Protein AF-A0AAW6YQ05-F1 (afdb_monomer_lite)

Structure (mmCIF, N/CA/C/O backbone):
data_AF-A0AAW6YQ05-F1
#
_entry.id   AF-A0AAW6YQ05-F1
#
loop_
_atom_site.group_PDB
_atom_site.id
_atom_site.type_symbol
_atom_site.label_atom_id
_atom_site.label_alt_id
_atom_site.label_comp_id
_atom_site.label_asym_id
_atom_site.label_entity_id
_atom_site.label_seq_id
_atom_site.pdbx_PDB_ins_code
_atom_site.Cartn_x
_atom_site.Cartn_y
_atom_site.Cartn_z
_atom_site.occupancy
_atom_site.B_iso_or_equiv
_atom_site.auth_seq_id
_atom_site.auth_comp_id
_atom_site.auth_asym_id
_atom_site.auth_atom_id
_atom_site.pdbx_PDB_model_num
ATOM 1 N N . PHE A 1 1 ? -6.357 -9.354 -2.369 1.00 80.81 1 PHE A N 1
ATOM 2 C CA . PHE A 1 1 ? -6.351 -7.966 -2.880 1.00 80.81 1 PHE A CA 1
ATOM 3 C C . PHE A 1 1 ? -7.453 -7.143 -2.221 1.00 80.81 1 PHE A C 1
ATOM 5 O O . PHE A 1 1 ? -7.134 -6.185 -1.531 1.00 80.81 1 PHE A O 1
ATOM 12 N N . GLU A 1 2 ? -8.723 -7.542 -2.347 1.00 87.06 2 GLU A N 1
ATOM 13 C CA . GLU A 1 2 ? -9.867 -6.803 -1.779 1.00 87.06 2 GLU A CA 1
ATOM 14 C C . GLU A 1 2 ? -9.802 -6.619 -0.257 1.00 87.06 2 GLU A C 1
ATOM 16 O O . GLU A 1 2 ? -10.068 -5.530 0.240 1.00 87.06 2 GLU A O 1
ATOM 21 N N . GLU A 1 3 ? -9.374 -7.643 0.481 1.00 87.62 3 GLU A N 1
ATOM 22 C CA . GLU A 1 3 ? -9.261 -7.582 1.943 1.00 87.62 3 GLU A CA 1
ATOM 23 C C . GLU A 1 3 ? -8.194 -6.573 2.411 1.00 87.62 3 GLU A C 1
ATOM 25 O O . GLU A 1 3 ? -8.462 -5.709 3.246 1.00 87.62 3 GLU A O 1
ATOM 30 N N . MET A 1 4 ? -7.008 -6.601 1.790 1.00 88.06 4 MET A N 1
ATOM 31 C CA . MET A 1 4 ? -5.942 -5.617 2.028 1.00 88.06 4 MET A CA 1
ATOM 32 C C . MET A 1 4 ? -6.423 -4.201 1.704 1.00 88.06 4 MET A C 1
ATOM 34 O O . MET A 1 4 ? -6.180 -3.258 2.455 1.00 88.06 4 MET A O 1
ATOM 38 N N . LEU A 1 5 ? -7.160 -4.048 0.603 1.00 90.31 5 LEU A N 1
ATOM 39 C CA . LEU A 1 5 ? -7.729 -2.771 0.207 1.00 90.31 5 LEU A CA 1
ATOM 40 C C . LEU A 1 5 ? -8.801 -2.278 1.192 1.00 90.31 5 LEU A C 1
ATOM 42 O O . LEU A 1 5 ? -8.853 -1.082 1.474 1.00 90.31 5 LEU A O 1
ATOM 46 N N . ALA A 1 6 ? -9.632 -3.164 1.743 1.00 90.56 6 ALA A N 1
ATOM 47 C CA . ALA A 1 6 ? -10.629 -2.824 2.758 1.00 90.56 6 ALA A CA 1
ATOM 48 C C . ALA A 1 6 ? -9.972 -2.337 4.060 1.00 90.56 6 ALA A C 1
ATOM 50 O O . ALA A 1 6 ? -10.394 -1.324 4.633 1.00 90.56 6 ALA A O 1
ATOM 51 N N . VAL A 1 7 ? -8.884 -2.989 4.483 1.00 90.88 7 VAL A N 1
ATOM 52 C CA . VAL A 1 7 ? -8.060 -2.524 5.607 1.00 90.88 7 VAL A CA 1
ATOM 53 C C . VAL A 1 7 ? -7.478 -1.142 5.320 1.00 90.88 7 VAL A C 1
ATOM 55 O O . VAL A 1 7 ? -7.617 -0.237 6.146 1.00 90.88 7 VAL A O 1
ATOM 58 N N . LEU A 1 8 ? -6.888 -0.937 4.137 1.00 90.12 8 LEU A N 1
ATOM 59 C CA . LEU A 1 8 ? -6.331 0.361 3.750 1.00 90.12 8 LEU A CA 1
ATOM 60 C C . LEU A 1 8 ? -7.400 1.451 3.686 1.00 90.12 8 LEU A C 1
ATOM 62 O O . LEU A 1 8 ? -7.160 2.545 4.186 1.00 90.12 8 LEU A O 1
ATOM 66 N N . LYS A 1 9 ? -8.584 1.169 3.130 1.00 90.44 9 LYS A N 1
ATOM 67 C CA . LYS A 1 9 ? -9.722 2.103 3.097 1.00 90.44 9 LYS A CA 1
ATOM 68 C C . LYS A 1 9 ? -10.138 2.495 4.518 1.00 90.44 9 LYS A C 1
ATOM 70 O O . LYS A 1 9 ? -10.283 3.684 4.797 1.00 90.44 9 LYS A O 1
ATOM 75 N N . THR A 1 10 ? -10.223 1.535 5.436 1.00 90.31 10 THR A N 1
ATOM 76 C CA . THR A 1 10 ? -10.565 1.783 6.848 1.00 90.31 10 THR A CA 1
ATOM 77 C C . THR A 1 10 ? -9.497 2.617 7.563 1.00 90.31 10 THR A C 1
ATOM 79 O O . THR A 1 10 ? -9.806 3.609 8.229 1.00 90.31 10 THR A O 1
ATOM 82 N N . ALA A 1 11 ? -8.219 2.262 7.408 1.00 88.88 11 ALA A N 1
ATOM 83 C CA . ALA A 1 11 ? -7.102 2.997 7.997 1.00 88.88 11 ALA A CA 1
ATOM 84 C C . ALA A 1 11 ? -6.980 4.413 7.417 1.00 88.88 11 ALA A C 1
ATOM 86 O O . ALA A 1 11 ? -6.744 5.379 8.146 1.00 88.88 11 ALA A O 1
ATOM 87 N N . TYR A 1 12 ? -7.196 4.549 6.110 1.00 87.25 12 TYR A N 1
ATOM 88 C CA . TYR A 1 12 ? -7.200 5.823 5.409 1.00 87.25 12 TYR A CA 1
ATOM 89 C C . TYR A 1 12 ? -8.334 6.727 5.894 1.00 87.25 12 TYR A C 1
ATOM 91 O O . TYR A 1 12 ? -8.081 7.886 6.215 1.00 87.25 12 TYR A O 1
ATOM 99 N N . GLN A 1 13 ? -9.556 6.201 6.029 1.00 86.06 13 GLN A N 1
ATOM 100 C CA . GLN A 1 13 ? -10.692 6.939 6.587 1.00 86.06 13 GLN A CA 1
ATOM 101 C C . GLN A 1 13 ? -10.403 7.435 8.004 1.00 86.06 13 GLN A C 1
ATOM 103 O O . GLN A 1 13 ? -10.647 8.600 8.293 1.00 86.06 13 GLN A O 1
ATOM 108 N N . ARG A 1 14 ? -9.811 6.604 8.872 1.00 85.69 14 ARG A N 1
ATOM 109 C CA . ARG A 1 14 ? -9.404 7.030 10.224 1.00 85.69 14 ARG A CA 1
ATOM 110 C C . ARG A 1 14 ? -8.351 8.139 10.191 1.00 85.69 14 ARG A C 1
ATOM 112 O O . ARG A 1 14 ? -8.460 9.109 10.936 1.00 85.69 14 ARG A O 1
ATOM 119 N N . LYS A 1 15 ? -7.353 8.024 9.309 1.00 82.31 15 LYS A N 1
ATOM 120 C CA . LYS A 1 15 ? -6.281 9.020 9.142 1.00 82.31 15 LYS A CA 1
ATOM 121 C C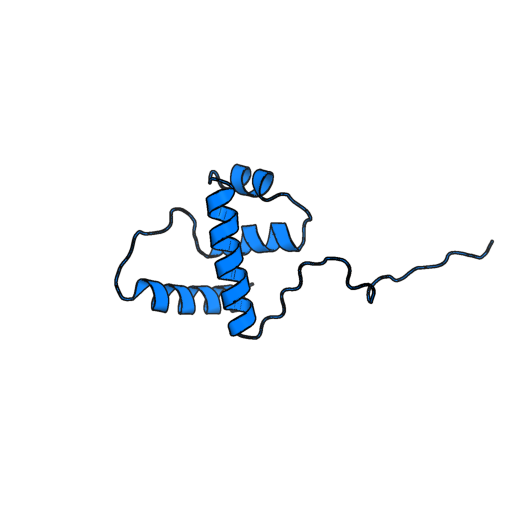 . LYS A 1 15 ? -6.799 10.351 8.584 1.00 82.31 15 LYS A C 1
ATOM 123 O O . LYS A 1 15 ? -6.332 11.406 8.999 1.00 82.31 15 LYS A O 1
ATOM 128 N N . HIS A 1 16 ? -7.772 10.298 7.675 1.00 80.56 16 HIS A N 1
ATOM 129 C CA . HIS A 1 16 ? -8.377 11.461 7.019 1.00 80.56 16 HIS A CA 1
ATOM 130 C C . HIS A 1 16 ? -9.703 11.919 7.644 1.00 80.56 16 HIS A C 1
ATOM 132 O O . HIS A 1 16 ? -10.310 12.861 7.140 1.00 80.56 16 HIS A O 1
ATOM 138 N N . ALA A 1 17 ? -10.128 11.334 8.767 1.00 76.69 17 ALA A N 1
ATOM 139 C CA . ALA A 1 17 ? -11.350 11.725 9.475 1.00 76.69 17 ALA A CA 1
ATOM 140 C C . ALA A 1 17 ? -11.334 13.198 9.921 1.00 76.69 17 ALA A C 1
ATOM 142 O O . ALA A 1 17 ? -12.381 13.825 10.033 1.00 76.69 17 ALA A O 1
ATOM 143 N N . LYS A 1 18 ? -10.142 13.769 10.141 1.00 72.38 18 LYS A N 1
ATOM 144 C CA . LYS A 1 18 ? -9.941 15.183 10.505 1.00 72.38 18 LYS A CA 1
ATOM 145 C C . LYS A 1 18 ? -9.780 16.119 9.295 1.00 72.38 18 LYS A C 1
ATOM 147 O O . LYS A 1 18 ? -9.449 17.286 9.471 1.00 72.38 18 LYS A O 1
ATOM 152 N N . GLY A 1 19 ? -10.014 15.618 8.082 1.00 66.62 19 GLY A N 1
ATOM 153 C CA . GLY A 1 19 ? -9.767 16.341 6.837 1.00 66.62 19 GLY A CA 1
ATOM 154 C C . GLY A 1 19 ? -8.301 16.285 6.397 1.00 66.62 19 GLY A C 1
ATOM 155 O O . GLY A 1 19 ? -7.385 16.072 7.190 1.00 66.62 19 GLY A O 1
ATOM 156 N N . GLY A 1 20 ? -8.072 16.434 5.093 1.00 69.44 20 GLY A N 1
ATOM 157 C CA . GLY A 1 20 ? -6.738 16.426 4.499 1.00 69.44 20 GLY A CA 1
ATOM 158 C C . GLY A 1 20 ? -6.784 16.491 2.975 1.00 69.44 20 GLY A C 1
ATOM 159 O O . GLY A 1 20 ? -7.846 16.368 2.367 1.00 69.44 20 GLY A O 1
ATOM 160 N N . ARG A 1 21 ? -5.618 16.677 2.350 1.00 66.69 21 ARG A N 1
ATOM 161 C CA . ARG A 1 21 ? -5.493 16.736 0.889 1.00 66.69 21 ARG A CA 1
ATOM 16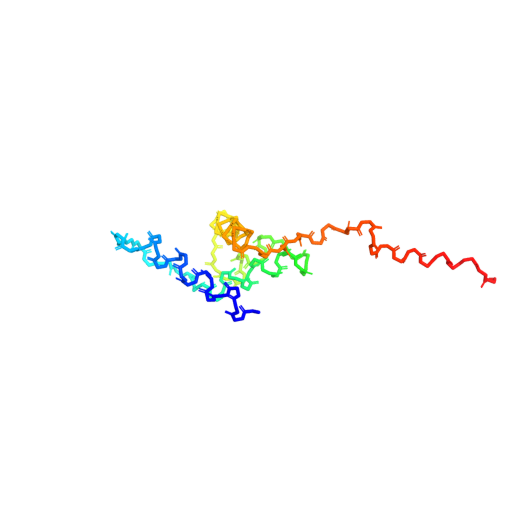2 C C . ARG A 1 21 ? -5.849 15.385 0.269 1.00 66.69 21 ARG A C 1
ATOM 164 O O . ARG A 1 21 ? -5.311 14.358 0.687 1.00 66.69 21 ARG A O 1
ATOM 171 N N . THR A 1 22 ? -6.706 15.402 -0.747 1.00 67.62 22 THR A N 1
ATOM 172 C CA . THR A 1 22 ? -7.003 14.217 -1.549 1.00 67.62 22 THR A CA 1
ATOM 173 C C . THR A 1 22 ? -5.727 13.751 -2.262 1.00 67.62 22 THR A C 1
ATOM 175 O O . THR A 1 22 ? -5.035 14.550 -2.904 1.00 67.62 22 THR A O 1
ATOM 178 N N . PRO A 1 23 ? -5.334 12.480 -2.106 1.00 69.44 23 PRO A N 1
ATOM 179 C CA . PRO A 1 23 ? -4.173 11.942 -2.780 1.00 69.44 23 PRO A CA 1
ATOM 180 C C . PRO A 1 23 ? -4.440 11.884 -4.283 1.00 69.44 23 PRO A C 1
ATOM 182 O O . PRO A 1 23 ? -5.531 11.534 -4.716 1.00 69.44 23 PRO A O 1
ATOM 185 N N . LYS A 1 24 ? -3.414 12.217 -5.073 1.00 71.94 24 LYS A N 1
ATOM 186 C CA . LYS A 1 24 ? -3.453 12.125 -6.541 1.00 71.94 24 LYS A CA 1
ATOM 187 C C . LYS A 1 24 ? -3.552 10.670 -7.032 1.00 71.94 24 LYS A C 1
ATOM 189 O O . LYS A 1 24 ? -3.998 10.440 -8.144 1.00 71.94 24 LYS A O 1
ATOM 194 N N . LEU A 1 25 ? -3.122 9.722 -6.198 1.00 79.62 25 LEU A N 1
ATOM 195 C CA . LEU A 1 25 ? -3.121 8.286 -6.460 1.00 79.62 25 LEU A CA 1
ATOM 196 C C . LEU A 1 25 ? -4.236 7.618 -5.650 1.00 79.62 25 LEU A C 1
ATOM 198 O O . LEU A 1 25 ? -4.370 7.911 -4.453 1.00 79.62 25 LEU A O 1
ATOM 202 N N . SER A 1 26 ? -5.003 6.728 -6.281 1.00 87.31 26 SER A N 1
ATOM 203 C CA . SER A 1 26 ? -6.020 5.941 -5.586 1.00 87.31 26 SER A CA 1
ATOM 204 C C . SER A 1 26 ? -5.371 4.961 -4.596 1.00 87.31 26 SER A C 1
ATOM 206 O O . SER A 1 26 ? -4.182 4.644 -4.685 1.00 87.31 26 SER A O 1
ATOM 208 N N . LEU A 1 27 ? -6.139 4.483 -3.612 1.00 87.81 27 LEU A N 1
ATOM 209 C CA . LEU A 1 27 ? -5.650 3.438 -2.700 1.00 87.81 27 LEU A CA 1
ATOM 210 C C . LEU A 1 27 ? -5.425 2.104 -3.427 1.00 87.81 27 LEU A C 1
ATOM 212 O O . LEU A 1 27 ? -4.568 1.333 -3.008 1.00 87.81 27 LEU A O 1
ATOM 216 N N . GLU A 1 28 ? -6.175 1.857 -4.503 1.00 90.38 28 GLU A N 1
ATOM 217 C CA . GLU A 1 28 ? -6.040 0.679 -5.366 1.00 90.38 28 GLU A CA 1
ATOM 218 C C . GLU A 1 28 ? -4.709 0.707 -6.119 1.00 90.38 28 GLU A C 1
ATOM 220 O O . GLU A 1 28 ? -3.923 -0.231 -5.995 1.00 90.38 28 GLU A O 1
ATOM 225 N N . ASP A 1 29 ? -4.406 1.817 -6.795 1.00 90.19 29 ASP A N 1
ATOM 226 C CA . ASP A 1 29 ? -3.140 2.003 -7.514 1.00 90.19 29 ASP A CA 1
ATOM 227 C C . ASP A 1 29 ? -1.946 1.982 -6.564 1.00 90.19 29 ASP A C 1
ATOM 229 O O . ASP A 1 29 ? -0.901 1.421 -6.877 1.00 90.19 29 ASP A O 1
ATOM 233 N N . LEU A 1 30 ? -2.103 2.560 -5.369 1.00 89.31 30 LEU A N 1
ATOM 234 C CA . LEU A 1 30 ? -1.055 2.526 -4.360 1.00 89.31 30 LEU A CA 1
ATOM 235 C C . LEU A 1 30 ? -0.766 1.095 -3.893 1.00 89.31 30 LEU A C 1
ATOM 237 O O . LEU A 1 30 ? 0.396 0.706 -3.820 1.00 89.31 30 LEU A O 1
ATOM 241 N N . LEU A 1 31 ? -1.808 0.316 -3.586 1.00 89.62 31 LEU A N 1
ATOM 242 C CA . LEU A 1 31 ? -1.655 -1.083 -3.194 1.00 89.62 31 LEU A CA 1
ATOM 243 C C . LEU A 1 31 ? -1.020 -1.897 -4.328 1.00 89.62 31 LEU A C 1
ATOM 245 O O . LEU A 1 31 ? -0.126 -2.699 -4.077 1.00 89.62 31 LEU A O 1
ATOM 249 N N . MET A 1 32 ? -1.441 -1.664 -5.571 1.00 89.94 32 MET A N 1
ATOM 250 C CA . MET A 1 32 ? -0.877 -2.317 -6.750 1.00 89.94 32 MET A CA 1
ATOM 251 C C . MET A 1 32 ? 0.610 -1.988 -6.932 1.00 89.94 32 MET A C 1
ATOM 253 O O . MET A 1 32 ? 1.412 -2.903 -7.092 1.00 89.94 32 MET A O 1
ATOM 257 N N . ALA A 1 33 ? 0.993 -0.715 -6.819 1.00 88.69 33 ALA A N 1
ATOM 258 C CA . ALA A 1 33 ? 2.382 -0.273 -6.904 1.00 88.69 33 ALA A CA 1
ATOM 259 C C . ALA A 1 33 ? 3.260 -0.906 -5.808 1.00 88.69 33 ALA A C 1
ATOM 261 O O . ALA A 1 33 ? 4.367 -1.373 -6.078 1.00 88.69 33 ALA A O 1
ATOM 262 N N . THR A 1 34 ? 2.758 -0.978 -4.571 1.00 86.94 34 THR A N 1
ATOM 263 C CA . THR A 1 34 ? 3.467 -1.640 -3.466 1.00 86.94 34 THR A CA 1
ATOM 264 C C . THR A 1 34 ? 3.610 -3.146 -3.710 1.00 86.94 34 THR A C 1
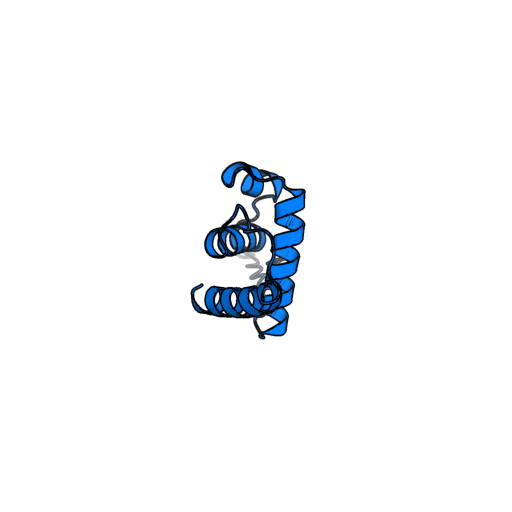ATOM 266 O O . THR A 1 34 ? 4.685 -3.701 -3.497 1.00 86.94 34 THR A O 1
ATOM 269 N N . LEU A 1 35 ? 2.572 -3.818 -4.215 1.00 86.12 35 LEU A N 1
ATOM 270 C CA . LEU A 1 35 ? 2.636 -5.249 -4.527 1.00 86.12 35 LEU A CA 1
ATOM 271 C C . LEU A 1 35 ? 3.576 -5.558 -5.702 1.00 86.12 35 LEU A C 1
ATOM 273 O O . LEU A 1 35 ? 4.319 -6.533 -5.618 1.00 86.12 35 LEU A O 1
ATOM 277 N N . GLN A 1 36 ? 3.595 -4.730 -6.751 1.00 84.94 36 GLN A N 1
ATOM 278 C CA . GLN A 1 36 ? 4.549 -4.848 -7.864 1.00 84.94 36 GLN A CA 1
ATOM 279 C C . GLN A 1 36 ? 5.989 -4.723 -7.370 1.00 84.94 36 GLN A C 1
ATOM 281 O O . GLN A 1 36 ? 6.841 -5.526 -7.737 1.00 84.94 36 GLN A O 1
ATOM 286 N N . TYR A 1 37 ? 6.258 -3.773 -6.475 1.00 83.44 37 TYR A N 1
ATOM 287 C CA . TYR A 1 37 ? 7.577 -3.648 -5.864 1.00 83.44 37 TYR A CA 1
ATOM 288 C C . TYR A 1 37 ? 7.959 -4.889 -5.042 1.00 83.44 37 TYR A C 1
ATOM 290 O O . TYR A 1 37 ? 9.081 -5.382 -5.122 1.00 83.44 37 TYR A O 1
ATOM 298 N N . MET A 1 38 ? 7.022 -5.409 -4.246 1.00 76.75 38 MET A N 1
ATOM 299 C CA . MET A 1 38 ? 7.285 -6.522 -3.331 1.00 76.75 38 MET A CA 1
ATOM 300 C C . MET A 1 38 ? 7.356 -7.893 -4.015 1.00 76.75 38 MET A C 1
ATOM 302 O O . MET A 1 38 ? 7.985 -8.792 -3.458 1.00 76.75 38 MET A O 1
ATOM 306 N N . ARG A 1 39 ? 6.710 -8.067 -5.179 1.00 76.44 39 ARG A N 1
ATOM 307 C CA . ARG A 1 39 ? 6.580 -9.364 -5.870 1.00 76.44 39 ARG A CA 1
ATOM 308 C C . ARG A 1 39 ? 7.196 -9.426 -7.265 1.00 76.44 39 ARG A C 1
ATOM 310 O O . ARG A 1 39 ? 7.575 -10.512 -7.680 1.00 76.44 39 ARG A O 1
ATOM 317 N N . GLU A 1 40 ? 7.289 -8.315 -7.993 1.00 71.25 40 GLU A N 1
ATOM 318 C CA . GLU A 1 40 ? 7.727 -8.310 -9.402 1.00 71.25 40 GLU A CA 1
ATOM 319 C C . GLU A 1 40 ? 9.160 -7.793 -9.606 1.00 71.25 40 GLU A C 1
ATOM 321 O O . GLU A 1 40 ? 9.552 -7.537 -10.740 1.00 71.25 40 GLU A O 1
ATOM 326 N N . TYR A 1 41 ? 9.956 -7.622 -8.544 1.00 70.31 41 TYR A N 1
ATOM 327 C CA . TYR A 1 41 ? 11.339 -7.108 -8.606 1.00 70.31 41 TYR A CA 1
ATOM 328 C C . TYR A 1 41 ? 11.514 -5.772 -9.367 1.00 70.31 41 TYR A C 1
ATOM 330 O O . TYR A 1 41 ? 12.643 -5.370 -9.652 1.00 70.31 41 TYR A O 1
ATOM 338 N N . ARG A 1 42 ? 10.429 -5.048 -9.680 1.00 78.94 42 ARG A N 1
ATOM 339 C CA . ARG A 1 42 ? 10.491 -3.729 -10.326 1.00 78.94 42 ARG A CA 1
ATOM 340 C C . ARG A 1 42 ? 10.997 -2.681 -9.346 1.00 78.94 42 ARG A C 1
ATOM 342 O O . ARG A 1 42 ? 10.685 -2.728 -8.156 1.00 78.94 42 ARG A O 1
ATOM 349 N N . THR A 1 43 ? 11.753 -1.704 -9.839 1.00 87.56 43 THR A N 1
ATOM 350 C CA . THR A 1 43 ? 12.264 -0.621 -8.991 1.00 87.56 43 THR A CA 1
ATOM 351 C C . THR A 1 43 ? 11.169 0.401 -8.684 1.00 87.56 43 THR A C 1
ATOM 353 O O . THR A 1 43 ? 10.220 0.576 -9.452 1.00 87.56 43 THR A O 1
ATOM 356 N N . TYR A 1 44 ? 11.307 1.121 -7.566 1.00 85.00 44 TYR A N 1
ATOM 357 C CA . TYR A 1 44 ? 10.391 2.217 -7.245 1.00 85.00 44 TYR A CA 1
ATOM 358 C C . TYR A 1 44 ? 10.383 3.299 -8.326 1.00 85.00 44 TYR A C 1
ATOM 360 O O . TYR A 1 44 ? 9.336 3.886 -8.567 1.00 85.00 44 TYR A O 1
ATOM 368 N N . GLU A 1 45 ? 11.513 3.542 -8.988 1.00 87.19 45 GLU A N 1
ATOM 369 C CA . GLU A 1 45 ? 11.625 4.485 -10.100 1.00 87.19 45 GLU A CA 1
ATOM 370 C C . GLU A 1 45 ? 10.751 4.075 -11.295 1.00 87.19 45 GLU A C 1
ATOM 372 O O . GLU A 1 45 ? 9.958 4.884 -11.772 1.00 87.19 45 GLU A O 1
ATOM 377 N N . GLN A 1 46 ? 10.833 2.811 -11.728 1.00 88.12 46 GLN A N 1
ATOM 378 C CA . GLN A 1 46 ? 10.036 2.281 -12.842 1.00 88.12 46 GLN A CA 1
ATOM 379 C C . GLN A 1 46 ? 8.539 2.349 -12.535 1.00 88.12 46 GLN A C 1
ATOM 381 O O . GLN A 1 46 ? 7.759 2.884 -13.317 1.00 88.12 46 GLN A O 1
ATOM 386 N N . ILE A 1 47 ? 8.147 1.877 -11.351 1.00 89.00 47 ILE A N 1
ATOM 387 C CA . ILE A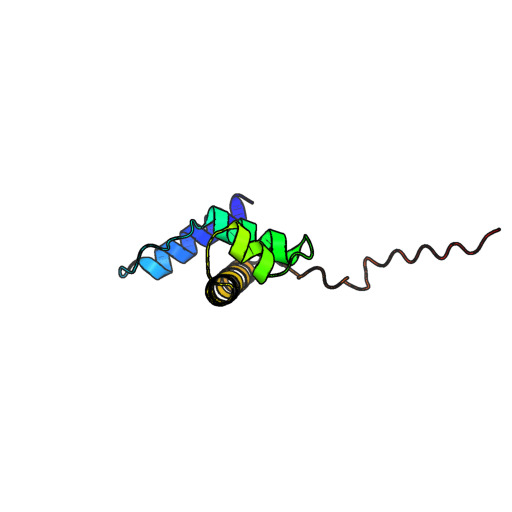 1 47 ? 6.750 1.893 -10.916 1.00 89.00 47 ILE A CA 1
ATOM 388 C C . ILE A 1 47 ? 6.257 3.344 -10.796 1.00 89.00 47 ILE A C 1
ATOM 390 O O . ILE A 1 47 ? 5.175 3.689 -11.260 1.00 89.00 47 ILE A O 1
ATOM 394 N N . ALA A 1 48 ? 7.047 4.239 -10.203 1.00 88.56 48 ALA A N 1
ATOM 395 C CA . ALA A 1 48 ? 6.665 5.640 -10.060 1.00 88.56 48 ALA A CA 1
ATOM 396 C C . ALA A 1 48 ? 6.496 6.342 -11.417 1.00 88.56 48 ALA A C 1
ATOM 398 O O . ALA A 1 48 ? 5.584 7.162 -11.553 1.00 88.56 48 ALA A O 1
ATOM 399 N N . ALA A 1 49 ? 7.320 5.991 -12.411 1.00 89.81 49 ALA A N 1
ATOM 400 C CA . ALA A 1 49 ? 7.175 6.459 -13.784 1.00 89.81 49 ALA A CA 1
ATOM 401 C C . ALA A 1 49 ? 5.855 5.979 -14.411 1.00 89.81 49 ALA A C 1
ATOM 403 O O . ALA A 1 49 ? 5.122 6.811 -14.949 1.00 89.81 49 ALA A O 1
ATOM 404 N N . ASP A 1 50 ? 5.503 4.698 -14.250 1.00 88.94 50 ASP A N 1
ATOM 405 C CA . ASP A 1 50 ? 4.243 4.119 -14.749 1.00 88.94 50 ASP A CA 1
ATOM 406 C C . ASP A 1 50 ? 3.009 4.845 -14.175 1.00 88.94 50 ASP A C 1
ATOM 408 O O . ASP A 1 50 ? 2.039 5.109 -14.886 1.00 88.94 50 ASP A O 1
ATOM 412 N N . PHE A 1 51 ? 3.057 5.238 -12.897 1.00 84.50 51 PHE A N 1
ATOM 413 C CA . PHE A 1 51 ? 1.971 5.967 -12.226 1.00 84.50 51 PHE A CA 1
ATOM 414 C C . PHE A 1 51 ? 2.072 7.503 -12.333 1.00 84.50 51 PHE A C 1
ATOM 416 O O . PHE A 1 51 ? 1.221 8.218 -11.794 1.00 84.50 51 PHE A O 1
ATOM 423 N N . GLY A 1 52 ? 3.101 8.047 -12.991 1.00 86.81 52 GLY A N 1
ATOM 424 C CA . GLY A 1 52 ? 3.301 9.495 -13.135 1.00 86.81 52 GLY A CA 1
ATOM 425 C C . GLY A 1 52 ? 3.468 10.240 -11.800 1.00 86.81 52 GLY A C 1
ATOM 426 O O . GLY A 1 52 ? 2.986 11.372 -11.638 1.00 86.81 52 GLY A O 1
ATOM 427 N N . ILE A 1 53 ? 4.110 9.603 -10.818 1.00 86.81 53 ILE A N 1
ATOM 428 C CA . ILE A 1 53 ? 4.394 10.159 -9.488 1.00 86.81 53 ILE A CA 1
ATOM 429 C C . ILE A 1 53 ? 5.899 10.195 -9.220 1.00 86.81 53 ILE A C 1
ATOM 431 O O . ILE A 1 53 ? 6.687 9.520 -9.864 1.00 86.81 53 ILE A O 1
ATOM 435 N N . HIS A 1 54 ? 6.319 10.980 -8.229 1.00 88.75 54 HIS A N 1
ATOM 436 C CA . HIS A 1 54 ? 7.710 10.939 -7.780 1.00 88.75 54 HIS A CA 1
ATOM 437 C C . HIS A 1 54 ? 7.990 9.672 -6.971 1.00 88.75 54 HIS A C 1
ATOM 439 O O . HIS A 1 54 ? 7.225 9.333 -6.065 1.00 88.75 54 HIS A O 1
ATOM 445 N N . GLU A 1 55 ? 9.143 9.054 -7.217 1.00 87.62 55 GLU A N 1
ATOM 446 C CA . GLU A 1 55 ? 9.639 7.885 -6.485 1.00 87.62 55 GLU A CA 1
ATOM 447 C C . GLU A 1 55 ? 9.571 8.082 -4.962 1.00 87.62 55 GLU A C 1
ATOM 449 O O . GLU A 1 55 ? 9.010 7.270 -4.229 1.00 87.62 55 GLU A O 1
ATOM 454 N N . SER A 1 56 ? 10.036 9.232 -4.471 1.00 86.69 56 SER A N 1
ATOM 455 C CA . SER A 1 56 ? 10.029 9.545 -3.038 1.00 86.69 56 SER A CA 1
ATOM 456 C C . SER A 1 56 ? 8.621 9.664 -2.432 1.00 86.69 56 SER A C 1
ATOM 458 O O . SER A 1 56 ? 8.454 9.503 -1.219 1.00 86.69 56 SER A O 1
ATOM 460 N N . ASN A 1 57 ? 7.592 9.936 -3.243 1.00 87.62 57 ASN A N 1
ATOM 461 C CA . ASN A 1 57 ? 6.198 9.862 -2.806 1.00 87.62 57 ASN A CA 1
ATOM 462 C C . ASN A 1 57 ? 5.721 8.411 -2.749 1.00 87.62 57 ASN A C 1
ATOM 464 O O . ASN A 1 57 ? 5.003 8.054 -1.814 1.00 87.62 57 ASN A O 1
ATOM 468 N N . LEU A 1 58 ? 6.124 7.587 -3.718 1.00 88.44 58 LEU A N 1
ATOM 469 C CA . LEU A 1 58 ? 5.785 6.170 -3.756 1.00 88.44 58 LEU A CA 1
ATOM 470 C C . LEU A 1 58 ? 6.410 5.407 -2.582 1.00 88.44 58 LEU A C 1
ATOM 472 O O . LEU A 1 58 ? 5.699 4.655 -1.922 1.00 88.44 58 LEU A O 1
ATOM 476 N N . ILE A 1 59 ? 7.678 5.665 -2.250 1.00 88.12 59 ILE A N 1
ATOM 477 C CA . ILE A 1 59 ? 8.373 5.042 -1.110 1.00 88.12 59 ILE A CA 1
ATOM 478 C C . ILE A 1 59 ? 7.636 5.336 0.200 1.00 88.12 59 ILE A C 1
ATOM 480 O O . ILE A 1 59 ? 7.242 4.418 0.917 1.00 88.12 59 ILE A O 1
ATOM 484 N N . ARG A 1 60 ? 7.379 6.618 0.497 1.00 88.19 60 ARG A N 1
ATOM 485 C CA . ARG A 1 60 ? 6.690 7.026 1.737 1.00 88.19 60 ARG A CA 1
ATOM 486 C C . ARG A 1 60 ? 5.296 6.415 1.854 1.00 88.19 60 ARG A C 1
ATOM 488 O O . ARG A 1 60 ? 4.855 6.062 2.946 1.00 88.19 60 ARG A O 1
ATOM 495 N N . ARG A 1 61 ? 4.574 6.326 0.735 1.00 88.00 61 ARG A N 1
ATOM 496 C CA . ARG A 1 61 ? 3.226 5.753 0.710 1.00 88.00 61 ARG A CA 1
ATOM 497 C C . ARG A 1 61 ? 3.248 4.231 0.827 1.00 88.00 61 ARG A C 1
ATOM 499 O O . ARG A 1 61 ? 2.418 3.699 1.556 1.00 88.00 61 ARG A O 1
ATOM 506 N N . SER A 1 62 ? 4.208 3.563 0.193 1.00 87.75 62 SER A N 1
ATOM 507 C CA . SER A 1 62 ? 4.390 2.110 0.289 1.00 87.75 62 SER A CA 1
ATOM 508 C C . SER A 1 62 ? 4.758 1.692 1.711 1.00 87.75 62 SER A C 1
ATOM 510 O O . SER A 1 62 ? 4.123 0.803 2.258 1.00 87.75 62 SER A O 1
ATOM 512 N N . GLN A 1 63 ? 5.649 2.426 2.387 1.00 87.88 63 GLN A N 1
ATOM 513 C CA . GLN A 1 63 ? 5.956 2.206 3.809 1.00 87.88 63 GLN A CA 1
ATOM 514 C C . GLN A 1 63 ? 4.718 2.317 4.714 1.00 87.88 63 GLN A C 1
ATOM 516 O O . GLN A 1 63 ? 4.562 1.554 5.670 1.00 87.88 63 GLN A 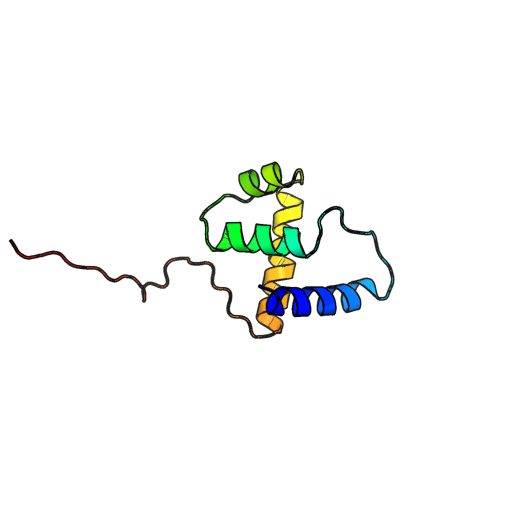O 1
ATOM 521 N N . TRP A 1 64 ? 3.817 3.265 4.427 1.00 90.00 64 TRP A N 1
ATOM 522 C CA . TRP A 1 64 ? 2.556 3.385 5.162 1.00 90.00 64 TRP A CA 1
ATOM 523 C C . TRP A 1 64 ? 1.620 2.197 4.895 1.00 90.00 64 TRP A C 1
ATOM 525 O O . TRP A 1 64 ? 0.998 1.704 5.838 1.00 90.00 64 TRP A O 1
ATOM 535 N N . VAL A 1 65 ? 1.536 1.727 3.646 1.00 88.94 65 VAL A N 1
ATOM 536 C CA . VAL A 1 65 ? 0.765 0.531 3.272 1.00 88.94 65 VAL A CA 1
ATOM 537 C C . VAL A 1 65 ? 1.302 -0.702 3.990 1.00 88.94 65 VAL A C 1
ATOM 539 O O . VAL A 1 65 ? 0.536 -1.371 4.677 1.00 88.94 65 VAL A O 1
ATOM 542 N N . GLU A 1 66 ? 2.609 -0.950 3.911 1.00 87.81 66 GLU A N 1
ATOM 543 C CA . GLU A 1 66 ? 3.284 -2.060 4.591 1.00 87.81 66 GLU A CA 1
ATOM 544 C C . GLU A 1 66 ? 2.997 -2.041 6.096 1.00 87.81 66 GLU A C 1
ATOM 546 O O . GLU A 1 66 ? 2.495 -3.017 6.650 1.00 87.81 66 GLU A O 1
ATOM 551 N N . SER A 1 67 ? 3.219 -0.896 6.750 1.00 87.38 67 SER A N 1
ATOM 552 C CA . SER A 1 67 ? 2.989 -0.745 8.193 1.00 87.38 67 SER A CA 1
ATOM 553 C C . SER A 1 67 ? 1.532 -1.001 8.585 1.00 87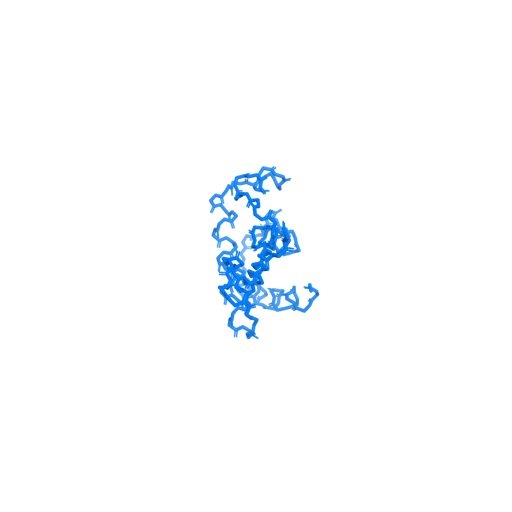.38 67 SER A C 1
ATOM 555 O O . SER A 1 67 ? 1.263 -1.613 9.617 1.00 87.38 67 SER A O 1
ATOM 557 N N . THR A 1 68 ? 0.583 -0.535 7.770 1.00 88.94 68 THR A N 1
ATOM 558 C CA . THR A 1 68 ? -0.853 -0.716 8.024 1.00 88.94 68 THR A CA 1
ATOM 559 C C . THR A 1 68 ? -1.253 -2.180 7.886 1.00 88.94 68 THR A C 1
ATOM 561 O O . THR A 1 68 ? -1.994 -2.697 8.719 1.00 88.94 68 THR A O 1
ATOM 564 N N . LEU A 1 69 ? -0.741 -2.855 6.857 1.00 86.88 69 LEU A N 1
ATOM 565 C CA . LEU A 1 69 ? -1.047 -4.255 6.593 1.00 86.88 69 LEU A CA 1
ATOM 566 C C . LEU A 1 69 ? -0.444 -5.168 7.670 1.00 86.88 69 LEU A C 1
ATOM 568 O O . LEU A 1 69 ? -1.159 -6.019 8.202 1.00 86.88 69 LEU A O 1
ATOM 572 N N . ILE A 1 70 ? 0.795 -4.909 8.098 1.00 86.81 70 ILE A N 1
ATOM 573 C CA . ILE A 1 70 ? 1.431 -5.612 9.225 1.00 86.81 70 ILE A CA 1
ATOM 574 C C . ILE A 1 70 ? 0.619 -5.434 10.515 1.00 86.81 70 ILE A C 1
ATOM 576 O O . ILE A 1 70 ? 0.340 -6.411 11.205 1.00 86.81 70 ILE A O 1
ATOM 580 N N . GLN A 1 71 ? 0.173 -4.211 10.828 1.00 85.31 71 GLN A N 1
ATOM 581 C CA . GLN A 1 71 ? -0.656 -3.952 12.017 1.00 85.31 71 GLN A CA 1
ATOM 582 C C . GLN A 1 71 ? -2.009 -4.670 11.980 1.00 85.31 71 GLN A C 1
ATOM 584 O O . GLN A 1 71 ? -2.551 -5.004 13.030 1.00 85.31 71 GLN A O 1
ATOM 589 N N . SER A 1 72 ? -2.559 -4.911 10.790 1.00 83.38 72 SER A N 1
ATOM 590 C CA . SER A 1 72 ? -3.787 -5.695 10.620 1.00 83.38 72 SER A CA 1
ATOM 591 C C . SER A 1 72 ? -3.568 -7.212 10.578 1.00 83.38 72 SER A C 1
ATOM 593 O O . SER A 1 72 ? -4.538 -7.945 10.428 1.00 83.38 72 SER A O 1
ATOM 595 N N . GLY A 1 73 ? -2.325 -7.686 10.719 1.00 83.00 73 GLY A N 1
ATOM 596 C CA . GLY A 1 73 ? -1.993 -9.112 10.740 1.00 83.00 73 GLY A CA 1
ATOM 597 C C . GLY A 1 73 ? -1.620 -9.715 9.384 1.00 83.00 73 GLY A C 1
ATOM 598 O O . GLY A 1 73 ? -1.460 -10.929 9.294 1.00 83.00 73 GLY A O 1
ATOM 599 N N . PHE A 1 74 ? -1.444 -8.909 8.331 1.00 81.94 74 PHE A N 1
ATOM 600 C CA . PHE A 1 74 ? -0.884 -9.408 7.075 1.00 81.94 74 PHE A CA 1
ATOM 601 C C . PHE A 1 74 ? 0.637 -9.496 7.171 1.00 81.94 74 PHE A C 1
ATOM 603 O O . PHE A 1 74 ? 1.323 -8.490 7.355 1.00 81.94 74 PHE A O 1
ATOM 610 N N . THR A 1 75 ? 1.180 -10.687 6.942 1.00 72.50 75 THR A N 1
ATOM 611 C CA . THR A 1 75 ? 2.616 -10.868 6.729 1.00 72.50 75 THR A CA 1
ATOM 612 C C . THR A 1 75 ? 2.921 -10.629 5.257 1.00 72.50 75 THR A C 1
ATOM 614 O O . THR A 1 75 ? 2.660 -11.480 4.408 1.00 72.50 75 THR A O 1
ATOM 617 N N . ILE A 1 76 ? 3.447 -9.447 4.942 1.00 66.81 76 ILE A N 1
ATOM 618 C CA . ILE A 1 76 ? 3.905 -9.103 3.593 1.00 66.81 76 ILE A CA 1
ATOM 619 C C . ILE A 1 76 ? 5.419 -9.017 3.640 1.00 66.81 76 ILE A C 1
ATOM 621 O O . ILE A 1 76 ? 6.014 -7.943 3.695 1.00 66.81 76 ILE A O 1
ATOM 625 N N . SER A 1 77 ? 6.055 -10.179 3.693 1.00 59.91 77 SER A N 1
ATOM 626 C CA . SER A 1 77 ? 7.487 -10.269 3.472 1.00 59.91 77 SER A CA 1
ATOM 627 C C . SER A 1 77 ? 7.741 -9.774 2.052 1.00 59.91 77 SER A C 1
ATOM 629 O O . SER A 1 77 ? 7.141 -10.292 1.107 1.00 59.91 77 SER A O 1
ATOM 631 N N . LYS A 1 78 ? 8.644 -8.799 1.871 1.00 57.34 78 LYS A N 1
ATOM 632 C CA . LYS A 1 78 ? 9.388 -8.756 0.609 1.00 57.34 78 LYS A CA 1
ATOM 633 C C . LYS A 1 78 ? 9.882 -10.171 0.408 1.00 57.34 78 LYS A C 1
ATOM 635 O O . LYS A 1 78 ? 10.513 -10.705 1.320 1.00 57.34 78 LYS A O 1
ATOM 640 N N . THR A 1 79 ? 9.644 -10.752 -0.751 1.00 47.94 79 THR A N 1
ATOM 641 C CA . THR A 1 79 ? 10.389 -11.934 -1.157 1.00 47.94 79 THR A CA 1
ATOM 642 C C . THR A 1 79 ? 11.842 -11.501 -1.420 1.00 47.94 79 THR A C 1
ATOM 644 O O . THR A 1 79 ? 12.355 -11.579 -2.527 1.00 47.94 79 THR A O 1
ATOM 647 N N . HIS A 1 80 ? 12.552 -11.017 -0.395 1.00 42.88 80 HIS A N 1
ATOM 648 C CA . HIS A 1 80 ? 13.887 -11.539 -0.197 1.00 42.88 80 HIS A CA 1
ATOM 649 C C . HIS A 1 80 ? 13.621 -13.024 -0.057 1.00 42.88 80 HIS A C 1
ATOM 651 O O . HIS A 1 80 ? 12.779 -13.357 0.779 1.00 42.88 80 HIS A O 1
ATOM 657 N N . LEU A 1 81 ? 14.186 -13.859 -0.934 1.00 43.78 81 LEU A N 1
ATOM 658 C CA . LEU A 1 81 ? 14.101 -15.307 -0.783 1.00 43.78 81 LEU A CA 1
ATOM 659 C C . LEU A 1 81 ? 14.148 -15.595 0.717 1.00 43.78 81 LEU A C 1
ATOM 661 O O . LEU A 1 81 ? 15.177 -15.344 1.352 1.00 43.78 81 LEU A O 1
ATOM 665 N N . SER A 1 82 ? 13.023 -16.032 1.300 1.00 33.72 82 SER A N 1
ATOM 666 C CA . SER A 1 82 ? 13.173 -16.815 2.506 1.00 33.72 82 SER A CA 1
ATOM 667 C C . SER A 1 82 ? 14.034 -17.957 2.014 1.00 33.72 82 SER A C 1
ATOM 669 O O . SER A 1 82 ? 13.689 -18.612 1.027 1.00 33.72 82 SER A O 1
ATOM 671 N N . ALA A 1 83 ? 15.189 -18.138 2.637 1.00 46.19 83 ALA A N 1
ATOM 672 C CA . ALA A 1 83 ? 16.068 -19.256 2.350 1.00 46.19 83 ALA A CA 1
ATOM 673 C C . ALA A 1 83 ? 15.344 -20.615 2.513 1.00 46.19 83 ALA A C 1
ATOM 675 O O . ALA A 1 83 ? 15.915 -21.642 2.171 1.00 46.19 83 ALA A O 1
ATOM 676 N N . GLU A 1 84 ? 14.086 -20.619 2.965 1.00 44.25 84 GLU A N 1
ATOM 677 C CA . GLU A 1 84 ? 13.184 -21.764 3.076 1.00 44.25 84 GLU A CA 1
ATOM 678 C C . GLU A 1 84 ? 12.439 -22.128 1.777 1.00 44.25 84 GLU A C 1
ATOM 680 O O . GLU A 1 84 ? 11.922 -23.233 1.702 1.00 44.25 84 GLU A O 1
ATOM 685 N N . ASP A 1 85 ? 12.441 -21.278 0.741 1.00 40.91 85 ASP A N 1
ATOM 686 C CA . ASP A 1 85 ? 11.963 -21.638 -0.614 1.00 40.91 85 ASP A CA 1
ATOM 687 C C . ASP A 1 85 ? 13.118 -21.742 -1.620 1.00 40.91 85 ASP A C 1
ATOM 689 O O . ASP A 1 85 ? 12.945 -21.704 -2.842 1.00 40.91 85 ASP A O 1
ATOM 693 N N . THR A 1 86 ? 14.331 -21.945 -1.104 1.00 37.72 86 THR A N 1
ATOM 694 C CA . THR A 1 86 ? 15.377 -22.567 -1.904 1.00 37.72 86 THR A CA 1
ATOM 695 C C . THR A 1 86 ? 15.062 -24.056 -1.964 1.00 37.72 86 THR A C 1
ATOM 697 O O . THR A 1 86 ? 15.627 -24.860 -1.225 1.00 37.72 86 THR A O 1
ATOM 700 N N . VAL A 1 87 ? 14.197 -24.456 -2.896 1.00 41.91 87 VAL A N 1
ATOM 701 C CA . VAL A 1 87 ? 14.427 -25.750 -3.534 1.00 41.91 87 VAL A CA 1
ATOM 702 C C . VAL A 1 87 ? 15.726 -25.575 -4.318 1.00 41.91 87 VAL A C 1
ATOM 704 O O . VAL A 1 87 ? 15.735 -25.245 -5.502 1.00 41.91 87 VAL A O 1
ATOM 707 N N . ILE A 1 88 ? 16.850 -25.736 -3.615 1.00 44.06 88 ILE A N 1
ATOM 708 C CA . ILE A 1 88 ? 18.094 -26.176 -4.226 1.00 44.06 88 ILE A CA 1
ATOM 709 C C . ILE A 1 88 ? 17.749 -27.570 -4.739 1.00 44.06 88 ILE A C 1
ATOM 711 O O . ILE A 1 88 ? 17.847 -28.551 -4.007 1.00 44.06 88 ILE A O 1
ATOM 715 N N . VAL A 1 89 ? 17.255 -27.658 -5.975 1.00 45.59 89 VAL A N 1
ATOM 716 C CA . VAL A 1 89 ? 17.406 -28.896 -6.727 1.00 45.59 89 VAL A CA 1
ATOM 717 C C . VAL A 1 89 ? 18.894 -28.955 -7.020 1.00 45.59 89 VAL A C 1
ATOM 719 O O . VAL A 1 89 ? 19.375 -28.363 -7.985 1.00 45.59 89 VAL A O 1
ATOM 722 N N . ASP A 1 90 ? 19.635 -29.591 -6.118 1.00 43.09 90 ASP A N 1
ATOM 723 C CA . ASP A 1 90 ? 20.918 -30.159 -6.478 1.00 43.09 90 ASP A CA 1
ATOM 724 C C . ASP A 1 90 ? 20.622 -31.191 -7.565 1.00 43.09 90 ASP A C 1
ATOM 726 O O . ASP A 1 90 ? 20.108 -32.274 -7.300 1.00 43.09 90 ASP A O 1
ATOM 730 N N . ALA A 1 91 ? 20.831 -30.803 -8.818 1.00 44.84 91 ALA A N 1
ATOM 731 C CA . ALA A 1 91 ? 20.880 -31.739 -9.922 1.00 44.84 91 ALA A CA 1
ATOM 732 C C . ALA A 1 91 ? 22.309 -32.290 -9.995 1.00 44.84 91 ALA A C 1
ATOM 734 O O . ALA A 1 91 ? 23.045 -32.006 -10.939 1.00 44.84 91 ALA A O 1
ATOM 735 N N . THR A 1 92 ? 22.709 -33.067 -8.986 1.00 60.38 92 THR A N 1
ATOM 736 C CA . THR A 1 92 ? 23.708 -34.112 -9.192 1.00 60.38 92 THR A CA 1
ATOM 737 C C . THR A 1 92 ? 22.967 -35.410 -9.482 1.00 60.38 92 THR A C 1
ATOM 739 O O . THR A 1 92 ? 22.387 -36.011 -8.591 1.00 60.38 92 THR A O 1
ATOM 742 N N . GLU A 1 93 ? 22.922 -35.759 -10.771 1.00 47.41 93 GLU A N 1
ATOM 743 C CA . GLU A 1 93 ? 22.898 -37.111 -11.358 1.00 47.41 93 GLU A CA 1
ATOM 744 C C . GLU A 1 93 ? 22.551 -36.974 -12.854 1.00 47.41 93 GLU A C 1
ATOM 746 O O . GLU A 1 93 ? 21.380 -36.893 -13.221 1.00 47.41 93 GLU A O 1
ATOM 751 N N . VAL A 1 94 ? 23.563 -36.807 -13.719 1.00 45.41 94 VAL A N 1
ATOM 752 C CA . VAL A 1 94 ? 24.140 -37.838 -14.620 1.00 45.41 94 VAL A CA 1
ATOM 753 C C . VAL A 1 94 ? 25.306 -37.268 -15.428 1.00 45.41 94 VAL A C 1
ATOM 755 O O . VAL A 1 94 ? 25.199 -36.123 -15.919 1.00 45.41 94 VAL A O 1
#

Foldseek 3Di:
DVVLLVLVVVVVCVVCVVHDDDDPDDSVLLVVLLCCVLPVVDDLCVSCVVVVHDSVVSVVSSVVSCVSCVVVPDDRDRPPPPVVPPPPPPPPDD

Secondary structure (DSSP, 8-state):
-HHHHHHHHHHHHHHHTT--PPPSS-HHHHHHHHHHHHHS---HHHHHHHTTS-HHHHHHHHHHHHHHHHHTT------S--GGG---------

Radius of gyration: 16.75 Å; chains: 1; bounding box: 36×55×27 Å

pLDDT: mean 76.85, std 16.53, range [33.72, 90.88]

Organism: NCBI:txid197614

InterPro domains:
  IPR027805 Transposase, Helix-turn-helix domain [PF13613] (24-73)

Sequence (94 aa):
FEEMLAVLKTAYQRKHAKGGRTPKLSLEDLLMATLQYMREYRTYEQIAADFGIHESNLIRRSQWVESTLIQSGFTISKTHLSAEDTVIVDATEV